Protein AF-A0A945U5Y2-F1 (afdb_monomer_lite)

Secondary structure (DSSP, 8-state):
--TT---EEEEEEESSTTSS-EEEEEEEGGGT-SS---SS-----TT--------GGGGT-TT---EEEEEEE-SS------------------------SSPPEEEEEETT--B-S--TTSEEEEEETTS-EEEEE---

Sequence (140 aa):
GYAGSDDGFRIDISTDCGNTWDSIYGASGSDLQTVPYVGSAWYPTCGSWKKDTLNLSNFGLNGETIMIRFAAINDYGNRFFMDNVKVNGTNVLLIPAVNSENTKLIKIVDVLGRVVEKNRNTLLFYIYDDGSVEEKIFVE

Foldseek 3Di:
DDPPFKKKKWKWKDLPVPPDIDTPDMDIDPVQAQDPADPDADDDDVNSDDDDDDDPVVVVCPPTDMDMDMDIGDRPGYDDDDDDDDDDDPPPPPPPPPPPPPWDFDFKAFPVRHGDDDDAPTWIWTATPVRDIDIDHHHD

pLDDT: mean 86.8, std 11.71, range [49.75, 97.25]

Structure (mmCIF, N/CA/C/O backbone):
data_AF-A0A945U5Y2-F1
#
_entry.id   AF-A0A945U5Y2-F1
#
loop_
_atom_site.group_PDB
_atom_site.id
_atom_site.type_symbol
_atom_site.label_atom_id
_atom_site.label_alt_id
_atom_site.label_comp_id
_atom_site.label_asym_id
_atom_site.label_entity_id
_atom_site.label_seq_id
_atom_site.pdbx_PDB_ins_code
_atom_site.Cartn_x
_atom_site.Cartn_y
_atom_site.Cartn_z
_atom_site.occupancy
_atom_site.B_iso_or_equiv
_atom_site.auth_seq_id
_atom_site.auth_comp_id
_atom_site.auth_asym_id
_atom_site.auth_atom_id
_atom_site.pdbx_PDB_model_num
ATOM 1 N N . GLY A 1 1 ? 15.624 -7.309 -15.317 1.00 67.88 1 GLY A N 1
ATOM 2 C CA . GLY A 1 1 ? 14.416 -8.090 -15.650 1.00 67.88 1 GLY A CA 1
ATOM 3 C C . GLY A 1 1 ? 14.479 -8.532 -17.091 1.00 67.88 1 GLY A C 1
ATOM 4 O O . GLY A 1 1 ? 15.290 -7.989 -17.841 1.00 67.88 1 GLY A O 1
ATOM 5 N N . TYR A 1 2 ? 13.667 -9.509 -17.483 1.00 77.31 2 TYR A N 1
ATOM 6 C CA . TYR A 1 2 ? 13.588 -9.933 -18.885 1.00 77.31 2 TYR A CA 1
ATOM 7 C C . TYR A 1 2 ? 12.875 -8.880 -19.747 1.00 77.31 2 TYR A C 1
ATOM 9 O O . TYR A 1 2 ? 12.119 -8.060 -19.240 1.00 77.31 2 TYR A O 1
ATOM 17 N N . ALA A 1 3 ? 13.179 -8.833 -21.044 1.00 77.00 3 ALA A N 1
ATOM 18 C CA . ALA A 1 3 ? 12.461 -7.962 -21.972 1.00 77.00 3 ALA A CA 1
ATOM 19 C C . ALA A 1 3 ? 11.095 -8.586 -22.307 1.00 77.00 3 ALA A C 1
ATOM 21 O O . ALA A 1 3 ? 11.028 -9.790 -22.544 1.00 77.00 3 ALA A O 1
ATOM 22 N N . GLY A 1 4 ? 10.035 -7.773 -22.344 1.00 81.06 4 GLY A N 1
ATOM 23 C CA . GLY A 1 4 ? 8.666 -8.239 -22.610 1.00 81.06 4 GLY A CA 1
ATOM 24 C C . GLY A 1 4 ? 7.918 -8.807 -21.397 1.00 81.06 4 GLY A C 1
ATOM 25 O O . GLY A 1 4 ? 6.872 -9.410 -21.589 1.00 81.06 4 GLY A O 1
ATOM 26 N N . SER A 1 5 ? 8.453 -8.636 -20.185 1.00 86.94 5 SER A N 1
ATOM 27 C CA . SER A 1 5 ? 7.749 -8.893 -18.922 1.00 86.94 5 SER A CA 1
ATOM 28 C C . SER A 1 5 ? 6.852 -7.720 -18.534 1.00 86.94 5 SER A C 1
ATOM 30 O O . SER A 1 5 ? 7.332 -6.580 -18.552 1.00 86.94 5 SER A O 1
ATOM 32 N N . ASP A 1 6 ? 5.651 -8.002 -18.043 1.00 91.88 6 ASP A N 1
ATOM 33 C CA . ASP A 1 6 ? 4.719 -7.001 -17.526 1.00 91.88 6 ASP A CA 1
ATOM 34 C C . ASP A 1 6 ? 4.472 -7.212 -16.027 1.00 91.88 6 ASP A C 1
ATOM 36 O O . ASP A 1 6 ? 3.391 -7.621 -15.597 1.00 91.88 6 ASP A O 1
ATOM 40 N N . ASP A 1 7 ? 5.485 -6.892 -15.205 1.00 94.19 7 ASP A N 1
ATOM 41 C CA . ASP A 1 7 ? 5.291 -6.819 -13.753 1.00 94.19 7 ASP A CA 1
ATOM 42 C C . ASP A 1 7 ? 4.105 -5.893 -13.446 1.00 94.19 7 ASP A C 1
ATOM 44 O O . ASP A 1 7 ? 3.896 -4.858 -14.091 1.00 94.19 7 ASP A O 1
ATOM 48 N N . GLY A 1 8 ? 3.327 -6.271 -12.440 1.00 95.62 8 GLY A N 1
ATOM 49 C CA . GLY A 1 8 ? 2.093 -5.595 -12.083 1.00 95.62 8 GLY A CA 1
ATOM 50 C C . GLY A 1 8 ? 2.080 -5.086 -10.654 1.00 95.62 8 GLY A C 1
ATOM 51 O O . GLY A 1 8 ? 2.886 -5.457 -9.799 1.00 95.62 8 GLY A O 1
ATOM 52 N N . PHE A 1 9 ? 1.093 -4.251 -10.383 1.00 97.12 9 PHE A N 1
ATOM 53 C CA . PHE A 1 9 ? 0.780 -3.754 -9.061 1.00 97.12 9 PHE A CA 1
ATOM 54 C C . PHE A 1 9 ? -0.728 -3.685 -8.902 1.00 97.12 9 PHE A C 1
ATOM 56 O O . PHE A 1 9 ? -1.444 -3.237 -9.799 1.00 97.12 9 PHE A O 1
ATOM 63 N N . ARG A 1 10 ? -1.208 -4.128 -7.745 1.00 97.25 10 ARG A N 1
ATOM 64 C CA . ARG A 1 10 ? -2.626 -4.167 -7.413 1.00 97.25 10 ARG A CA 1
ATOM 65 C C . ARG A 1 10 ? -2.852 -3.650 -6.004 1.00 97.25 10 ARG A C 1
ATOM 67 O O . ARG A 1 10 ? -2.055 -3.920 -5.103 1.00 97.25 10 ARG A O 1
ATOM 74 N N . ILE A 1 11 ? -3.958 -2.939 -5.822 1.00 96.81 11 ILE A N 1
ATOM 75 C CA . ILE A 1 11 ? -4.442 -2.529 -4.505 1.00 96.81 11 ILE A CA 1
ATOM 76 C C . ILE A 1 11 ? -5.758 -3.249 -4.251 1.00 96.81 11 ILE A C 1
ATOM 78 O O . ILE A 1 11 ? -6.692 -3.136 -5.047 1.00 96.81 11 ILE A O 1
ATOM 82 N N . ASP A 1 12 ? -5.815 -3.965 -3.133 1.00 96.44 12 ASP A N 1
ATOM 83 C CA . ASP A 1 12 ? -7.013 -4.643 -2.658 1.00 96.44 12 ASP A CA 1
ATOM 84 C C . ASP A 1 12 ? -7.505 -4.013 -1.351 1.00 96.44 12 ASP A C 1
ATOM 86 O O . ASP A 1 12 ? -6.704 -3.524 -0.547 1.00 96.44 12 ASP A O 1
ATOM 90 N N . ILE A 1 13 ? -8.812 -4.087 -1.116 1.00 94.56 13 ILE A N 1
ATOM 91 C CA . ILE A 1 13 ? -9.450 -3.724 0.151 1.00 94.56 13 ILE A CA 1
ATOM 92 C C . ILE A 1 13 ? -10.207 -4.907 0.739 1.00 94.56 13 ILE A C 1
ATOM 94 O O . ILE A 1 13 ? -10.665 -5.783 0.013 1.00 94.56 13 ILE A O 1
ATOM 98 N N . SER A 1 14 ? -10.351 -4.912 2.058 1.00 93.94 14 SER A N 1
ATOM 99 C CA . SER A 1 14 ? -11.208 -5.846 2.781 1.00 93.94 14 SER A CA 1
ATOM 100 C C . SER A 1 14 ? -11.990 -5.096 3.852 1.00 93.94 14 SER A C 1
ATOM 102 O O . SER A 1 14 ? -11.415 -4.283 4.578 1.00 93.94 14 SER A O 1
ATOM 104 N N . THR A 1 15 ? -13.286 -5.381 3.951 1.00 92.44 15 THR A N 1
ATOM 105 C CA . THR A 1 15 ? -14.206 -4.855 4.976 1.00 92.44 15 THR A CA 1
ATOM 106 C C . THR A 1 15 ? -14.554 -5.907 6.035 1.00 92.44 15 THR A C 1
ATOM 108 O O . THR A 1 15 ? -15.289 -5.627 6.975 1.00 92.44 15 THR A O 1
ATOM 111 N N . ASP A 1 16 ? -14.014 -7.122 5.911 1.00 92.50 16 ASP A N 1
ATOM 112 C CA . ASP A 1 16 ? -14.346 -8.284 6.740 1.00 92.50 16 ASP A CA 1
ATOM 113 C C . ASP A 1 16 ? -13.114 -8.875 7.445 1.00 92.50 16 ASP A C 1
ATOM 115 O O . ASP A 1 16 ? -13.016 -10.086 7.656 1.00 92.50 16 ASP A O 1
ATOM 119 N N . CYS A 1 17 ? -12.167 -8.009 7.819 1.00 91.12 17 CYS A N 1
ATOM 120 C CA . CYS A 1 17 ? -10.926 -8.374 8.510 1.00 91.12 17 CYS A CA 1
ATOM 121 C C . CYS A 1 17 ? -10.028 -9.345 7.717 1.00 91.12 17 CYS A C 1
ATOM 123 O O . CYS A 1 17 ? -9.268 -10.119 8.302 1.00 91.12 17 CYS A O 1
ATOM 125 N N . GLY A 1 18 ? -10.087 -9.286 6.386 1.00 94.31 18 GLY A N 1
ATOM 126 C CA . GLY A 1 18 ? -9.205 -10.014 5.479 1.00 94.31 18 GLY A CA 1
ATOM 127 C C . GLY A 1 18 ? -9.713 -11.385 5.039 1.00 94.31 18 GLY A C 1
ATOM 128 O O . GLY A 1 18 ? -8.926 -12.131 4.448 1.00 94.31 18 GLY A O 1
ATOM 129 N N . ASN A 1 19 ? -10.984 -11.718 5.294 1.00 95.06 19 ASN A N 1
ATOM 130 C CA . ASN A 1 19 ? -11.596 -12.961 4.816 1.00 95.06 19 ASN A CA 1
ATOM 131 C C . ASN A 1 19 ? -11.853 -12.904 3.304 1.00 95.06 19 ASN A C 1
ATOM 133 O O . ASN A 1 19 ? -11.540 -13.854 2.584 1.00 95.06 19 ASN A O 1
ATOM 137 N N . THR A 1 20 ? -12.358 -11.774 2.813 1.00 96.38 20 THR A N 1
ATOM 138 C CA . THR A 1 20 ? -12.522 -11.472 1.391 1.00 96.38 20 THR A CA 1
ATOM 139 C C . THR A 1 20 ? -11.770 -10.200 1.019 1.00 96.38 20 THR A C 1
ATOM 141 O O . THR A 1 20 ? -11.439 -9.370 1.867 1.00 96.38 20 THR A O 1
ATOM 144 N N . TRP A 1 21 ? -11.409 -10.096 -0.260 1.00 97.12 21 TRP A N 1
ATOM 145 C CA . TRP A 1 21 ? -10.603 -9.001 -0.785 1.00 97.12 21 TRP A CA 1
ATOM 146 C C . TRP A 1 21 ? -11.110 -8.582 -2.157 1.00 97.12 21 TRP A C 1
ATOM 148 O O . TRP A 1 21 ? -11.115 -9.401 -3.077 1.00 97.12 21 TRP A O 1
ATOM 158 N N . ASP A 1 22 ? -11.428 -7.301 -2.299 1.00 94.62 22 ASP A N 1
ATOM 159 C CA . ASP A 1 22 ? -11.834 -6.691 -3.559 1.00 94.62 22 ASP A CA 1
ATOM 160 C C . ASP A 1 22 ? -10.687 -5.871 -4.147 1.00 94.62 22 ASP A C 1
ATOM 162 O O . ASP A 1 22 ? -10.104 -5.016 -3.477 1.00 94.62 22 ASP A O 1
ATOM 166 N N . SER A 1 23 ? -10.360 -6.109 -5.416 1.00 95.56 23 SER A N 1
ATOM 167 C CA . SER A 1 23 ? -9.342 -5.338 -6.130 1.00 95.56 23 SER A CA 1
ATOM 168 C C . SER A 1 23 ? -9.920 -4.022 -6.637 1.00 95.56 23 SER A C 1
ATOM 170 O O . SER A 1 23 ? -10.836 -4.011 -7.455 1.00 95.56 23 SER A O 1
ATOM 172 N N . ILE A 1 24 ? -9.350 -2.907 -6.183 1.00 94.38 24 ILE A N 1
ATOM 173 C CA . ILE A 1 24 ? -9.835 -1.552 -6.492 1.00 94.38 24 ILE A CA 1
ATOM 174 C C . ILE A 1 24 ? -8.913 -0.767 -7.426 1.00 94.38 24 ILE A C 1
ATOM 176 O O . ILE A 1 24 ? -9.276 0.305 -7.907 1.00 94.38 24 ILE A O 1
ATOM 180 N N . TYR A 1 25 ? -7.717 -1.291 -7.681 1.00 95.31 25 TYR A N 1
ATOM 181 C CA . TYR A 1 25 ? -6.753 -0.723 -8.616 1.00 95.31 25 TYR A CA 1
ATOM 182 C C . TYR A 1 25 ? -5.849 -1.822 -9.164 1.00 95.31 25 TYR A C 1
ATOM 184 O O . TYR A 1 25 ? -5.439 -2.712 -8.415 1.00 95.31 25 TYR A O 1
ATOM 192 N N . GLY A 1 26 ? -5.483 -1.711 -10.438 1.00 95.81 26 GLY A N 1
ATOM 193 C CA . GLY A 1 26 ? -4.468 -2.538 -11.076 1.00 95.81 26 GLY A CA 1
ATOM 194 C C . GLY A 1 26 ? -3.766 -1.768 -12.191 1.00 95.81 26 GLY A C 1
ATOM 195 O O . GLY A 1 26 ? -4.421 -1.063 -12.953 1.00 95.81 26 GLY A O 1
ATOM 196 N N . ALA A 1 27 ? -2.449 -1.917 -12.278 1.00 96.12 27 ALA A N 1
ATOM 197 C CA . ALA A 1 27 ? -1.625 -1.422 -13.376 1.00 96.12 27 ALA A CA 1
ATOM 198 C C . ALA A 1 27 ? -0.482 -2.413 -13.636 1.00 96.12 27 ALA A C 1
ATOM 200 O O . ALA A 1 27 ? -0.103 -3.172 -12.739 1.00 96.12 27 ALA A O 1
ATOM 201 N N . SER A 1 28 ? 0.062 -2.426 -14.850 1.00 95.50 28 SER A N 1
ATOM 202 C CA . SER A 1 28 ? 1.145 -3.336 -15.238 1.00 95.50 28 SER A CA 1
ATOM 203 C C . SER A 1 28 ? 2.010 -2.758 -16.351 1.00 95.50 28 SER A C 1
ATOM 205 O O . SER A 1 28 ? 1.614 -1.814 -17.036 1.00 95.50 28 SER A O 1
ATOM 207 N N . GLY A 1 29 ? 3.199 -3.331 -16.533 1.00 92.81 29 GLY A N 1
ATOM 208 C CA . GLY A 1 29 ? 4.080 -3.004 -17.653 1.00 92.81 29 GLY A CA 1
ATOM 209 C C . GLY A 1 29 ? 4.389 -1.507 -17.738 1.00 92.81 29 GLY A C 1
ATOM 210 O O . GLY A 1 29 ? 4.808 -0.882 -16.757 1.00 92.81 29 GLY A O 1
ATOM 211 N N . SER A 1 30 ? 4.159 -0.912 -18.911 1.00 91.62 30 SER A N 1
ATOM 212 C CA . SER A 1 30 ? 4.468 0.500 -19.172 1.00 91.62 30 SER A CA 1
ATOM 213 C C . SER A 1 30 ? 3.721 1.487 -18.274 1.00 91.62 30 SER A C 1
ATOM 215 O O . SER A 1 30 ? 4.227 2.584 -18.046 1.00 91.62 30 SER A O 1
ATOM 217 N N . ASP A 1 31 ? 2.557 1.118 -17.732 1.00 93.56 31 ASP A N 1
ATOM 218 C CA . ASP A 1 31 ? 1.774 2.009 -16.865 1.00 93.56 31 ASP A CA 1
ATOM 219 C C . ASP A 1 31 ? 2.466 2.254 -15.514 1.00 93.56 31 ASP A C 1
ATOM 221 O O . ASP A 1 31 ?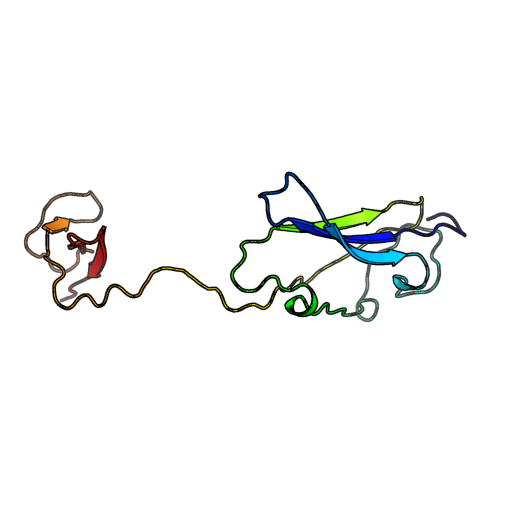 2.314 3.322 -14.912 1.00 93.56 31 ASP A O 1
ATOM 225 N N . LEU A 1 32 ? 3.283 1.293 -15.065 1.00 93.81 32 LEU A N 1
ATOM 226 C CA . LEU A 1 32 ? 4.094 1.380 -13.846 1.00 93.81 32 LEU A CA 1
ATOM 227 C C . LEU A 1 32 ? 5.531 1.848 -14.101 1.00 93.81 32 LEU A C 1
ATOM 229 O O . LEU A 1 32 ? 6.259 2.181 -13.163 1.00 93.81 32 LEU A O 1
ATOM 233 N N . GLN A 1 33 ? 5.962 1.869 -15.359 1.00 92.44 33 GLN A N 1
ATOM 234 C CA . GLN A 1 33 ? 7.339 2.148 -15.729 1.00 92.44 33 GLN A CA 1
ATOM 235 C C . GLN A 1 33 ? 7.666 3.646 -15.597 1.00 92.44 33 GLN A C 1
ATOM 237 O O . GLN A 1 33 ? 7.096 4.492 -16.282 1.00 92.44 33 GLN A O 1
ATOM 242 N N . THR A 1 34 ? 8.633 3.991 -14.741 1.00 95.06 34 THR A N 1
ATOM 243 C CA . THR A 1 34 ? 9.081 5.388 -14.552 1.00 95.06 34 THR A CA 1
ATOM 244 C C . THR A 1 34 ? 10.376 5.731 -15.286 1.00 95.06 34 THR A C 1
ATOM 246 O O . THR A 1 34 ? 10.725 6.904 -15.414 1.00 95.06 34 THR A O 1
ATOM 249 N N . VAL A 1 35 ? 11.089 4.720 -15.786 1.00 93.81 35 VAL A N 1
ATOM 250 C CA . VAL A 1 35 ? 12.333 4.849 -16.557 1.00 93.81 35 VAL A CA 1
ATOM 251 C C . VAL A 1 35 ? 12.361 3.812 -17.681 1.00 93.81 35 VAL A C 1
ATOM 253 O O . VAL A 1 35 ? 11.743 2.761 -17.526 1.00 93.81 35 VAL A O 1
ATOM 256 N N . PRO A 1 36 ? 13.089 4.036 -18.791 1.00 91.81 36 PRO A N 1
ATOM 257 C CA . PRO A 1 36 ? 13.236 3.041 -19.856 1.00 91.81 36 PRO A CA 1
ATOM 258 C C . PRO A 1 36 ? 13.737 1.678 -19.359 1.00 91.81 36 PRO A C 1
ATOM 260 O O . PRO A 1 36 ? 14.298 1.565 -18.271 1.00 91.81 36 PRO A O 1
ATOM 263 N N . TYR A 1 37 ? 13.540 0.635 -20.167 1.00 90.31 37 TYR A N 1
ATOM 264 C CA . TYR A 1 37 ? 13.901 -0.734 -19.799 1.00 90.31 37 TYR A CA 1
ATOM 265 C C . TYR A 1 37 ? 15.381 -0.857 -19.403 1.00 90.31 37 TYR A C 1
ATOM 267 O O . TYR A 1 37 ? 16.274 -0.378 -20.104 1.00 90.31 37 TYR A O 1
ATOM 275 N N . VAL A 1 38 ? 15.629 -1.562 -18.296 1.00 90.75 38 VAL A N 1
ATOM 276 C CA . VAL A 1 38 ? 16.968 -1.884 -17.796 1.00 90.75 38 VAL A CA 1
ATOM 277 C C . VAL A 1 38 ? 17.083 -3.398 -17.628 1.00 90.75 38 VAL A C 1
ATOM 279 O O . VAL A 1 38 ? 16.353 -4.007 -16.841 1.00 90.75 38 VAL A O 1
ATOM 282 N N . GLY A 1 39 ? 18.020 -4.009 -18.360 1.00 90.19 39 GLY A N 1
ATOM 283 C CA . GLY A 1 39 ? 18.237 -5.460 -18.327 1.00 90.19 39 GLY A CA 1
ATOM 284 C C . GLY A 1 39 ? 18.860 -5.965 -17.023 1.00 90.19 39 GLY A C 1
ATOM 285 O O . GLY A 1 39 ? 18.577 -7.080 -16.586 1.00 90.19 39 GLY A O 1
ATOM 286 N N . SER A 1 40 ? 19.650 -5.130 -16.348 1.00 92.38 40 SER A N 1
ATOM 287 C CA . SER A 1 40 ? 20.246 -5.431 -15.046 1.00 92.38 40 SER A CA 1
ATOM 288 C C . SER A 1 40 ? 19.323 -5.071 -13.872 1.00 92.38 40 SER A C 1
ATOM 290 O O . SER A 1 40 ? 18.259 -4.467 -14.024 1.00 92.38 40 SER A O 1
ATOM 292 N N . ALA A 1 41 ? 19.739 -5.476 -12.672 1.00 93.19 41 ALA A N 1
ATOM 293 C CA . ALA A 1 41 ? 19.129 -5.069 -11.413 1.00 93.19 41 ALA A CA 1
ATOM 294 C C . ALA A 1 41 ? 19.110 -3.535 -11.281 1.00 93.19 41 ALA A C 1
ATOM 296 O O . ALA A 1 41 ? 20.166 -2.905 -11.248 1.00 93.19 41 ALA A O 1
ATOM 297 N N . TRP A 1 42 ? 17.916 -2.952 -11.177 1.00 93.94 42 TRP A N 1
ATOM 298 C CA . TRP A 1 42 ? 17.727 -1.505 -11.069 1.00 93.94 42 TRP A CA 1
ATOM 299 C C . TRP A 1 42 ? 17.340 -1.076 -9.643 1.00 93.94 42 TRP A C 1
ATOM 301 O O . TRP A 1 42 ? 16.815 -1.879 -8.863 1.00 93.94 42 TRP A O 1
ATOM 311 N N . TYR A 1 43 ? 17.635 0.186 -9.315 1.00 96.06 43 TYR A N 1
ATOM 312 C CA . TYR A 1 43 ? 17.290 0.863 -8.063 1.00 96.06 43 TYR A CA 1
ATOM 313 C C . TYR A 1 43 ? 16.929 2.330 -8.351 1.00 96.06 43 TYR A C 1
ATOM 315 O O . TYR A 1 43 ? 17.542 2.932 -9.239 1.00 96.06 43 TYR A O 1
ATOM 323 N N . PRO A 1 44 ? 15.991 2.925 -7.597 1.00 96.06 44 PRO A N 1
ATOM 324 C CA . PRO A 1 44 ? 15.534 4.285 -7.841 1.00 96.06 44 PRO A CA 1
ATOM 325 C C . PRO A 1 44 ? 16.603 5.338 -7.529 1.00 96.06 44 PRO A C 1
ATOM 327 O O . PRO A 1 44 ? 17.325 5.260 -6.537 1.00 96.06 44 PRO A O 1
ATOM 330 N N . THR A 1 45 ? 16.650 6.374 -8.365 1.00 95.94 45 THR A N 1
ATOM 331 C CA . THR A 1 45 ? 17.427 7.605 -8.163 1.00 95.94 45 THR A CA 1
ATOM 332 C C . THR A 1 45 ? 16.500 8.805 -7.977 1.00 95.94 45 THR A C 1
ATOM 334 O O . THR A 1 45 ? 15.304 8.745 -8.292 1.00 95.94 45 THR A O 1
ATOM 337 N N . CYS A 1 46 ? 17.046 9.937 -7.526 1.00 94.12 46 CYS A N 1
ATOM 338 C CA . CYS A 1 46 ? 16.323 11.209 -7.545 1.00 94.12 46 CYS A CA 1
ATOM 339 C C . CYS A 1 46 ? 15.767 11.473 -8.958 1.00 94.12 46 CYS A C 1
ATOM 341 O O . CYS A 1 46 ? 16.497 11.357 -9.941 1.00 94.12 46 CYS A O 1
ATOM 343 N N . GLY A 1 47 ? 14.471 11.775 -9.057 1.00 94.06 47 GLY A N 1
ATOM 344 C CA . GLY A 1 47 ? 13.772 12.007 -10.328 1.00 94.06 47 GLY A CA 1
ATOM 345 C C . GLY A 1 47 ? 13.130 10.776 -10.982 1.00 94.06 47 GLY A C 1
ATOM 346 O O . GLY A 1 47 ? 12.316 10.952 -11.878 1.00 94.06 47 GLY A O 1
ATOM 347 N N . SER A 1 48 ? 13.425 9.552 -10.524 1.00 96.06 48 SER A N 1
ATOM 348 C CA . SER A 1 48 ? 12.770 8.329 -11.037 1.00 96.06 48 SER A CA 1
ATOM 349 C C . SER A 1 48 ? 11.462 7.970 -10.316 1.00 96.06 48 SER A C 1
ATOM 351 O O . SER A 1 48 ? 10.752 7.054 -10.725 1.00 96.06 48 SER A O 1
ATOM 353 N N . TRP A 1 49 ? 11.138 8.687 -9.239 1.00 96.50 49 TRP A N 1
ATOM 354 C CA . TRP A 1 49 ? 9.911 8.491 -8.473 1.00 96.50 49 TRP A CA 1
ATOM 355 C C . TRP A 1 49 ? 8.738 9.218 -9.126 1.00 96.50 49 TRP A C 1
ATOM 357 O O . TRP A 1 49 ? 8.820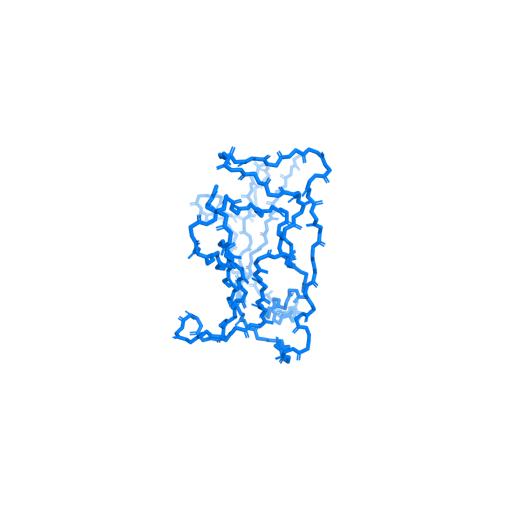 10.412 -9.416 1.00 96.50 49 TRP A O 1
ATOM 367 N N . LYS A 1 50 ? 7.617 8.512 -9.283 1.00 95.88 50 LYS A N 1
ATOM 368 C CA . LYS A 1 50 ? 6.337 9.076 -9.715 1.00 95.88 50 LYS A CA 1
ATOM 369 C C . LYS A 1 50 ? 5.333 8.954 -8.573 1.00 95.88 50 LYS A C 1
ATOM 371 O O . LYS A 1 50 ? 5.245 7.911 -7.933 1.00 95.88 50 LYS A O 1
ATOM 376 N N . LYS A 1 51 ? 4.592 10.030 -8.309 1.00 94.38 51 LYS A N 1
ATOM 377 C CA . LYS A 1 51 ? 3.509 10.035 -7.321 1.00 94.38 51 LYS A CA 1
ATOM 378 C C . LYS A 1 51 ? 2.221 9.531 -7.969 1.00 94.38 51 LYS A C 1
ATOM 380 O O . LYS A 1 51 ? 1.886 9.988 -9.059 1.00 94.38 51 LYS A O 1
ATOM 385 N N . ASP A 1 52 ? 1.493 8.678 -7.256 1.00 92.88 52 ASP A N 1
ATOM 386 C CA . ASP A 1 52 ? 0.131 8.269 -7.609 1.00 92.88 52 ASP A CA 1
ATOM 387 C C . ASP A 1 52 ? -0.845 8.568 -6.453 1.00 92.88 52 ASP A C 1
ATOM 389 O O . ASP A 1 52 ? -0.434 8.852 -5.321 1.00 92.88 52 ASP A O 1
ATOM 393 N N . THR A 1 53 ? -2.145 8.618 -6.735 1.00 92.56 53 THR A N 1
ATOM 394 C CA . THR A 1 53 ? -3.205 8.897 -5.759 1.00 92.56 53 THR A CA 1
ATOM 395 C C . THR A 1 53 ? -4.513 8.235 -6.185 1.00 92.56 53 THR A C 1
ATOM 397 O O . THR A 1 53 ? -5.008 8.474 -7.281 1.00 92.56 53 THR A O 1
ATOM 400 N N . LEU A 1 54 ? -5.121 7.476 -5.270 1.00 90.81 54 LEU A N 1
ATOM 401 C CA . LEU A 1 54 ? -6.423 6.838 -5.457 1.00 90.81 54 LEU A CA 1
ATOM 402 C C . LEU A 1 54 ? -7.445 7.434 -4.483 1.00 90.81 54 LEU A C 1
ATOM 404 O O . LEU A 1 54 ? -7.211 7.465 -3.275 1.00 90.81 54 LEU A O 1
ATOM 408 N N . ASN A 1 55 ? -8.580 7.908 -5.003 1.00 89.75 55 ASN A N 1
ATOM 409 C CA . ASN A 1 55 ? -9.673 8.402 -4.169 1.00 89.75 55 ASN A CA 1
ATOM 410 C C . ASN A 1 55 ? -10.573 7.241 -3.725 1.00 89.75 55 ASN A C 1
ATOM 412 O O . ASN A 1 55 ? -11.287 6.660 -4.542 1.00 89.75 55 ASN A O 1
ATOM 416 N N . LEU A 1 56 ? -10.561 6.938 -2.425 1.00 86.88 56 LEU A N 1
ATOM 417 C CA . LEU A 1 56 ? -11.328 5.829 -1.860 1.00 86.88 56 LEU A CA 1
ATOM 418 C C . LEU A 1 56 ? -12.827 6.131 -1.682 1.00 86.88 56 LEU A C 1
ATOM 420 O O . LEU A 1 56 ? -13.622 5.201 -1.568 1.00 86.88 56 LEU A O 1
ATOM 424 N N . SER A 1 57 ? -13.245 7.403 -1.705 1.00 83.88 57 SER A N 1
ATOM 425 C CA . SER A 1 57 ? -14.655 7.780 -1.506 1.00 83.88 57 SER A CA 1
ATOM 426 C C . SER A 1 57 ? -15.588 7.213 -2.580 1.00 83.88 57 SER A C 1
ATOM 428 O O . SER A 1 57 ? -16.777 7.031 -2.331 1.00 83.88 57 SER A O 1
ATOM 430 N N . ASN A 1 58 ? -15.047 6.887 -3.756 1.00 83.38 58 ASN A N 1
ATOM 431 C CA . ASN A 1 58 ? -15.799 6.294 -4.860 1.00 83.38 58 ASN A CA 1
ATOM 432 C C . ASN A 1 58 ? -16.260 4.853 -4.574 1.00 83.38 58 ASN A C 1
ATOM 434 O O . ASN A 1 58 ? -17.126 4.353 -5.285 1.00 83.38 58 ASN A O 1
ATOM 438 N N . PHE A 1 59 ? -15.713 4.198 -3.544 1.00 84.31 59 PHE A N 1
ATOM 439 C CA . PHE A 1 59 ? -16.050 2.818 -3.178 1.00 84.31 59 PHE A CA 1
ATOM 440 C C . PHE A 1 59 ? -17.092 2.722 -2.051 1.00 84.31 59 PHE A C 1
ATOM 442 O O . PHE A 1 59 ? -17.405 1.625 -1.607 1.00 84.31 59 PHE A O 1
ATOM 449 N N . GLY A 1 60 ? -17.641 3.847 -1.572 1.00 82.38 60 GLY A N 1
ATOM 450 C CA . GLY A 1 60 ? -18.751 3.840 -0.607 1.00 82.38 60 GLY A CA 1
ATOM 451 C C . GLY A 1 60 ? -18.394 3.392 0.817 1.00 82.38 60 GLY A C 1
ATOM 452 O O . GLY A 1 60 ? -19.289 3.085 1.593 1.00 82.38 60 GLY A O 1
ATOM 453 N N . LEU A 1 61 ? -17.112 3.399 1.189 1.00 78.81 61 LEU A N 1
ATOM 454 C CA . LEU A 1 61 ? -16.579 2.863 2.455 1.00 78.81 61 LEU A CA 1
ATOM 455 C C . LEU A 1 61 ? -16.747 3.820 3.659 1.00 78.81 61 LEU A C 1
ATOM 457 O O . LEU A 1 61 ? -15.905 3.872 4.556 1.00 78.81 61 LEU A O 1
ATOM 461 N N . ASN A 1 62 ? -17.788 4.655 3.662 1.00 77.00 62 ASN A N 1
ATOM 462 C CA . ASN A 1 62 ? -17.955 5.706 4.668 1.00 77.00 62 ASN A CA 1
ATOM 463 C C . ASN A 1 62 ? -18.364 5.111 6.022 1.00 77.00 62 ASN A C 1
ATOM 465 O O . ASN A 1 62 ? -19.467 4.595 6.158 1.00 77.00 62 ASN A O 1
ATOM 469 N N . GLY A 1 63 ? -17.499 5.248 7.031 1.00 73.50 63 GLY A N 1
ATOM 470 C CA . GLY A 1 63 ? -17.742 4.718 8.380 1.00 73.50 63 GLY A CA 1
ATOM 471 C C . GLY A 1 63 ? -17.347 3.250 8.564 1.00 73.50 63 GLY A C 1
ATOM 472 O O . GLY A 1 63 ? -17.511 2.721 9.659 1.00 73.50 63 GLY A O 1
ATOM 473 N N . GLU A 1 64 ? -16.794 2.615 7.531 1.00 78.94 64 GLU A N 1
ATOM 474 C CA . GLU A 1 64 ? -16.319 1.235 7.587 1.00 78.94 64 GLU A CA 1
ATOM 475 C C . GLU A 1 64 ? -14.875 1.157 8.093 1.00 78.94 64 GLU A C 1
ATOM 477 O O . GLU A 1 64 ? -14.043 2.029 7.822 1.00 78.94 64 GLU A O 1
ATOM 482 N N . THR A 1 65 ? -14.552 0.072 8.798 1.00 8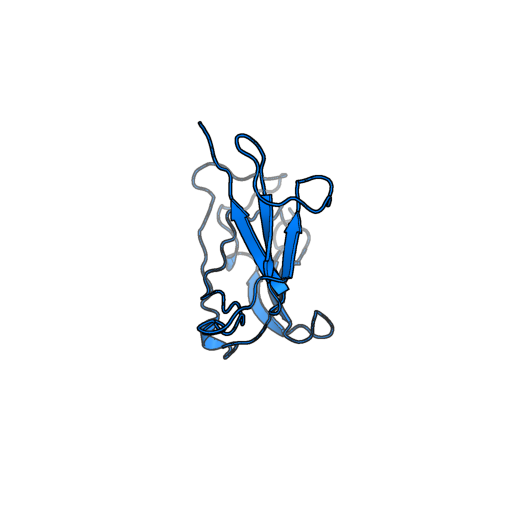4.00 65 THR A N 1
ATOM 483 C CA . THR A 1 65 ? -13.156 -0.287 9.073 1.00 84.00 65 THR A CA 1
ATOM 484 C C . THR A 1 65 ? -12.641 -1.131 7.919 1.00 84.00 65 THR A C 1
ATOM 486 O O . THR A 1 65 ? -13.208 -2.179 7.622 1.00 84.00 65 THR A O 1
ATOM 489 N N . ILE A 1 66 ? -11.560 -0.688 7.277 1.00 88.88 66 ILE A N 1
ATOM 490 C CA . ILE A 1 66 ? -11.007 -1.368 6.102 1.00 88.88 66 ILE A CA 1
ATOM 491 C C . ILE A 1 66 ? -9.553 -1.778 6.311 1.00 88.88 66 ILE A C 1
ATOM 493 O O . ILE A 1 66 ? -8.772 -1.072 6.952 1.00 88.88 66 ILE A O 1
ATOM 497 N N . MET A 1 67 ? -9.170 -2.898 5.707 1.00 92.44 67 MET A N 1
ATOM 498 C CA . MET A 1 67 ? -7.775 -3.273 5.492 1.00 92.44 67 MET A CA 1
ATOM 499 C C . MET A 1 67 ? -7.399 -2.981 4.043 1.00 92.44 67 MET A C 1
ATOM 501 O O . MET A 1 67 ? -8.180 -3.247 3.135 1.00 92.44 67 MET A O 1
ATOM 505 N N . ILE A 1 68 ? -6.193 -2.460 3.823 1.00 93.81 68 ILE A N 1
ATOM 506 C CA . ILE A 1 68 ? -5.649 -2.196 2.487 1.00 93.81 68 ILE A CA 1
ATOM 507 C C . ILE A 1 68 ? -4.454 -3.121 2.273 1.00 93.81 68 ILE A C 1
ATOM 509 O O . ILE A 1 68 ? -3.573 -3.209 3.130 1.00 93.81 68 ILE A O 1
ATOM 513 N N . ARG A 1 69 ? -4.408 -3.796 1.124 1.00 95.94 69 ARG A N 1
ATOM 514 C CA . ARG A 1 69 ? -3.290 -4.645 0.708 1.00 95.94 69 ARG A CA 1
ATOM 515 C C . ARG A 1 69 ? -2.692 -4.122 -0.586 1.00 95.94 69 ARG A C 1
ATOM 517 O O . ARG A 1 69 ? -3.392 -3.917 -1.571 1.00 95.94 69 ARG A O 1
ATOM 524 N N . PHE A 1 70 ? -1.375 -3.983 -0.580 1.00 96.69 70 PHE A N 1
ATOM 525 C CA . PHE A 1 70 ? -0.574 -3.657 -1.751 1.00 96.69 70 PHE A CA 1
ATOM 526 C C . PHE A 1 70 ? 0.107 -4.931 -2.245 1.00 96.69 70 PHE A C 1
ATOM 528 O O . PHE A 1 70 ? 0.839 -5.569 -1.487 1.00 96.69 70 PHE A O 1
ATOM 535 N N . ALA A 1 71 ? -0.144 -5.317 -3.491 1.00 96.62 71 ALA A N 1
ATOM 536 C CA . ALA A 1 71 ? 0.392 -6.536 -4.079 1.00 96.62 71 ALA A CA 1
ATOM 537 C C . ALA A 1 71 ? 1.235 -6.204 -5.311 1.00 96.62 71 ALA A C 1
ATOM 539 O O . ALA A 1 71 ? 0.716 -5.706 -6.308 1.00 96.62 71 ALA A O 1
ATOM 540 N N . ALA A 1 72 ? 2.532 -6.506 -5.246 1.00 95.56 72 ALA A N 1
ATOM 541 C CA . ALA A 1 72 ? 3.379 -6.563 -6.431 1.00 95.56 72 ALA A CA 1
ATOM 542 C C . ALA A 1 72 ? 3.169 -7.917 -7.122 1.00 95.56 72 ALA A C 1
ATOM 544 O O . ALA A 1 72 ? 3.211 -8.966 -6.478 1.00 95.56 72 ALA A O 1
ATOM 545 N N . ILE A 1 73 ? 2.928 -7.885 -8.426 1.00 95.50 73 ILE A N 1
ATOM 546 C CA . ILE A 1 73 ? 2.718 -9.057 -9.271 1.00 95.50 73 ILE A CA 1
ATOM 547 C C . ILE A 1 73 ? 3.999 -9.245 -10.068 1.00 95.50 73 ILE A C 1
ATOM 549 O O . ILE A 1 73 ? 4.417 -8.349 -10.796 1.00 95.50 73 ILE A O 1
ATOM 553 N N . ASN A 1 74 ? 4.645 -10.392 -9.892 1.00 92.88 74 ASN A N 1
ATOM 554 C CA . ASN A 1 74 ? 5.878 -10.688 -10.598 1.00 92.88 74 ASN A CA 1
ATOM 555 C C . ASN A 1 74 ? 5.578 -11.373 -11.929 1.00 92.88 74 ASN A C 1
ATOM 557 O O . ASN A 1 74 ? 4.872 -12.378 -11.954 1.00 92.88 74 ASN A O 1
ATOM 561 N N . ASP A 1 75 ? 6.184 -10.857 -12.988 1.00 94.06 75 ASP A N 1
ATOM 562 C CA . ASP A 1 75 ? 6.220 -11.459 -14.317 1.00 94.06 75 ASP A CA 1
ATOM 563 C C . ASP A 1 75 ? 7.672 -11.518 -14.829 1.00 94.06 75 ASP A C 1
ATOM 565 O O . ASP A 1 75 ? 7.974 -11.298 -15.996 1.00 94.06 75 ASP A O 1
ATOM 569 N N . TYR A 1 76 ? 8.621 -11.792 -13.926 1.00 91.50 76 TYR A N 1
ATOM 570 C CA . TYR A 1 76 ? 10.061 -11.860 -14.217 1.00 91.50 76 TYR A CA 1
ATOM 571 C C . TYR A 1 76 ? 10.709 -10.547 -14.716 1.00 91.50 76 TYR A C 1
ATOM 573 O O . TYR A 1 76 ? 11.810 -10.569 -15.292 1.00 91.50 76 TYR A O 1
ATOM 581 N N . GLY A 1 77 ? 10.084 -9.394 -14.462 1.00 90.19 77 GLY A N 1
ATOM 582 C CA . GLY A 1 77 ? 10.633 -8.088 -14.809 1.00 90.19 77 GLY A CA 1
ATOM 583 C C . GLY A 1 77 ? 11.663 -7.564 -13.803 1.00 90.19 77 GLY A C 1
ATOM 584 O O . GLY A 1 77 ? 12.553 -8.294 -13.348 1.00 90.19 77 GLY A O 1
ATOM 585 N N . ASN A 1 78 ? 11.684 -6.251 -13.574 1.00 92.00 78 ASN A N 1
ATOM 586 C CA . ASN A 1 78 ? 12.661 -5.627 -12.673 1.00 92.00 78 ASN A CA 1
ATOM 587 C C . ASN A 1 78 ? 12.089 -5.500 -11.252 1.00 92.00 78 ASN A C 1
ATOM 589 O O . ASN A 1 78 ? 11.037 -6.028 -10.917 1.00 92.00 78 ASN A O 1
ATOM 593 N N . ARG A 1 79 ? 12.823 -4.847 -10.356 1.00 92.06 79 ARG A N 1
ATOM 594 C CA . ARG A 1 79 ? 12.372 -4.666 -8.976 1.00 92.06 79 ARG A CA 1
ATOM 595 C C . ARG A 1 79 ? 11.319 -3.567 -8.887 1.00 92.06 79 ARG A C 1
ATOM 597 O O . ARG A 1 79 ? 11.517 -2.480 -9.425 1.00 92.06 79 ARG A O 1
ATOM 604 N N . PHE A 1 80 ? 10.256 -3.839 -8.138 1.00 93.38 80 PHE A N 1
ATOM 605 C CA . PHE A 1 80 ? 9.238 -2.859 -7.777 1.00 93.38 80 PHE A CA 1
ATOM 606 C C . PHE A 1 80 ? 9.626 -2.130 -6.484 1.00 93.38 80 PHE A C 1
ATOM 608 O O . PHE A 1 80 ? 10.050 -2.761 -5.514 1.00 93.38 80 PHE A O 1
ATOM 615 N N . PHE A 1 81 ? 9.462 -0.807 -6.466 1.00 95.62 81 PHE A N 1
ATOM 616 C CA . PHE A 1 81 ? 9.720 0.038 -5.301 1.00 95.62 81 PHE A CA 1
ATOM 617 C C . PHE A 1 81 ? 8.523 0.957 -5.055 1.00 95.62 81 PHE A C 1
ATOM 619 O O . PHE A 1 81 ? 7.978 1.537 -5.990 1.00 95.62 81 PHE A O 1
ATOM 626 N N . MET A 1 82 ? 8.147 1.120 -3.789 1.00 95.25 82 MET A N 1
ATOM 627 C CA . MET A 1 82 ? 7.086 2.023 -3.348 1.00 95.25 82 MET A CA 1
ATOM 628 C C . MET A 1 82 ? 7.500 2.645 -2.018 1.00 95.25 82 MET A C 1
ATOM 630 O O . MET A 1 82 ? 8.040 1.952 -1.158 1.00 95.25 82 MET A O 1
ATOM 634 N N . ASP A 1 83 ? 7.246 3.940 -1.859 1.00 96.12 83 ASP A N 1
ATOM 635 C CA . ASP A 1 83 ? 7.587 4.685 -0.651 1.00 96.12 83 ASP A CA 1
ATOM 636 C C . ASP A 1 83 ? 6.583 5.823 -0.411 1.00 96.12 83 ASP A C 1
ATOM 638 O O . ASP A 1 83 ? 5.837 6.210 -1.313 1.00 96.12 83 ASP A O 1
ATOM 642 N N . ASN A 1 84 ? 6.578 6.371 0.806 1.00 95.81 84 ASN A N 1
ATOM 643 C CA . ASN A 1 84 ? 5.746 7.496 1.235 1.00 95.81 84 ASN A CA 1
ATOM 644 C C . ASN A 1 84 ? 4.237 7.239 1.095 1.00 95.81 84 ASN A C 1
ATOM 646 O O . ASN A 1 84 ? 3.463 8.140 0.754 1.00 95.81 84 ASN A O 1
ATOM 650 N N . VAL A 1 85 ? 3.808 6.005 1.377 1.00 94.25 85 VAL A N 1
ATOM 651 C CA . VAL A 1 85 ? 2.388 5.635 1.389 1.00 94.25 85 VAL A CA 1
ATOM 652 C C . VAL A 1 85 ? 1.665 6.443 2.463 1.00 94.25 85 VAL A C 1
ATOM 654 O O . VAL A 1 85 ? 1.985 6.365 3.648 1.00 94.25 85 VAL A O 1
ATOM 657 N N . LYS A 1 86 ? 0.660 7.210 2.038 1.00 92.88 86 LYS A N 1
ATOM 658 C CA . LYS A 1 86 ? -0.184 8.013 2.921 1.00 92.88 86 LYS A CA 1
ATOM 659 C C . LYS A 1 86 ? -1.651 7.729 2.639 1.00 92.88 86 LYS A C 1
ATOM 661 O O . LYS A 1 86 ? -2.111 7.906 1.515 1.00 92.88 86 LYS A O 1
ATOM 666 N N . VAL A 1 87 ? -2.387 7.365 3.684 1.00 88.75 87 VAL A N 1
ATOM 667 C CA . VAL A 1 87 ? -3.846 7.231 3.650 1.00 88.75 87 VAL A CA 1
ATOM 668 C C . VAL A 1 87 ? -4.438 8.447 4.351 1.00 88.75 87 VAL A C 1
ATOM 670 O O . VAL A 1 87 ? -4.117 8.717 5.507 1.00 88.75 87 VAL A O 1
ATOM 673 N N . ASN A 1 88 ? -5.265 9.212 3.639 1.00 83.88 88 ASN A N 1
ATOM 674 C CA . ASN A 1 88 ? -6.005 10.330 4.215 1.00 83.88 88 ASN A CA 1
ATOM 675 C C . ASN A 1 88 ? -7.454 9.890 4.432 1.00 83.88 88 ASN A C 1
ATOM 677 O O . ASN A 1 88 ? -8.099 9.420 3.500 1.00 83.88 88 ASN A O 1
ATOM 681 N N . GLY A 1 89 ? -7.964 10.086 5.640 1.00 73.00 89 GLY A N 1
ATOM 682 C CA . GLY A 1 89 ? -9.358 9.858 5.991 1.00 73.00 89 GLY A CA 1
ATOM 683 C C . GLY A 1 89 ? -9.684 10.574 7.294 1.00 73.00 89 GLY A C 1
ATOM 684 O O . GLY A 1 89 ? -8.780 10.933 8.054 1.00 73.00 89 GLY A O 1
ATOM 685 N N . THR A 1 90 ? -10.967 10.802 7.553 1.00 66.75 90 THR A N 1
ATOM 686 C CA . THR A 1 90 ? -11.411 11.246 8.874 1.00 66.75 90 THR A CA 1
ATOM 687 C C . THR A 1 90 ? -11.328 10.045 9.801 1.00 66.75 90 THR A C 1
ATOM 689 O O . THR A 1 90 ? -12.017 9.052 9.584 1.00 66.75 90 THR A O 1
ATOM 692 N N . ASN A 1 91 ? -10.464 10.108 10.810 1.00 54.09 91 ASN A N 1
ATOM 693 C CA . ASN A 1 91 ? -10.395 9.070 11.827 1.00 54.09 91 ASN A CA 1
ATOM 694 C C . ASN A 1 91 ? -11.670 9.175 12.673 1.00 54.09 91 ASN A C 1
ATOM 696 O O . ASN A 1 91 ? -11.776 10.051 13.531 1.00 54.09 91 ASN A O 1
ATOM 700 N N . VAL A 1 92 ? -12.678 8.355 12.370 1.00 54.03 92 VAL A N 1
ATOM 701 C CA . VAL A 1 92 ? -13.883 8.271 13.194 1.00 54.03 92 VAL A CA 1
ATOM 702 C C . VAL A 1 92 ? -13.531 7.385 14.380 1.00 54.03 92 VAL A C 1
ATOM 704 O O . VAL A 1 92 ? -13.862 6.204 14.424 1.00 54.03 92 VAL A O 1
ATOM 707 N N . LEU A 1 93 ? -12.814 7.951 15.349 1.00 50.72 93 LEU A N 1
ATOM 708 C CA . LEU A 1 93 ? -12.822 7.379 16.683 1.00 50.72 93 LEU A CA 1
ATOM 709 C C . LEU A 1 93 ? -14.269 7.492 17.165 1.00 50.72 93 LEU A C 1
ATOM 711 O O . LEU A 1 93 ? -14.708 8.564 17.573 1.00 50.72 93 LEU A O 1
ATOM 715 N N . LEU A 1 94 ? -15.024 6.395 17.091 1.00 50.19 94 LEU A N 1
ATOM 716 C CA . LEU A 1 94 ? -16.309 6.241 17.772 1.00 50.19 94 LEU A CA 1
ATOM 717 C C . LEU A 1 94 ? -16.070 6.134 19.287 1.00 50.19 94 LEU A C 1
ATOM 719 O O . LEU A 1 94 ? -16.532 5.202 19.935 1.00 50.19 94 LEU A O 1
ATOM 723 N N . ILE A 1 95 ? -15.334 7.075 19.874 1.00 55.81 95 ILE A N 1
ATOM 724 C CA . ILE A 1 95 ? -15.639 7.460 21.241 1.00 55.81 95 ILE A CA 1
ATOM 725 C C . ILE A 1 95 ? -16.806 8.418 21.042 1.00 55.81 95 ILE A C 1
ATOM 727 O O . ILE A 1 95 ? -16.575 9.529 20.551 1.00 55.81 95 ILE A O 1
ATOM 731 N N . PRO A 1 96 ? -18.068 8.038 21.329 1.00 56.22 96 PRO A N 1
ATOM 732 C CA . PRO A 1 96 ? -19.028 9.086 21.612 1.00 56.22 96 PRO A CA 1
ATOM 733 C C . PRO A 1 96 ? -18.336 9.961 22.654 1.00 56.22 96 PRO A C 1
ATOM 735 O O . PRO A 1 96 ? -17.823 9.437 23.645 1.00 56.22 96 PRO A O 1
ATOM 738 N N . ALA A 1 97 ? -18.222 11.263 22.392 1.00 53.22 97 ALA A N 1
ATOM 739 C CA . ALA A 1 97 ? -17.912 12.189 23.459 1.00 53.22 97 ALA A CA 1
ATOM 740 C C . ALA A 1 97 ? -18.976 11.907 24.520 1.00 53.22 97 ALA A C 1
ATOM 742 O O . ALA A 1 97 ? -20.148 12.243 24.338 1.00 53.22 97 ALA A O 1
ATOM 743 N N . VAL A 1 98 ? -18.604 11.163 25.564 1.00 49.75 98 VAL A N 1
ATOM 744 C CA . VAL A 1 98 ? -19.416 11.082 26.760 1.00 49.75 98 VAL A CA 1
ATOM 745 C C . VAL A 1 98 ? -19.436 12.528 27.199 1.00 49.75 98 VAL A C 1
ATOM 747 O O . VAL A 1 98 ? -18.413 13.074 27.606 1.00 49.75 98 VAL A O 1
ATOM 750 N N . AS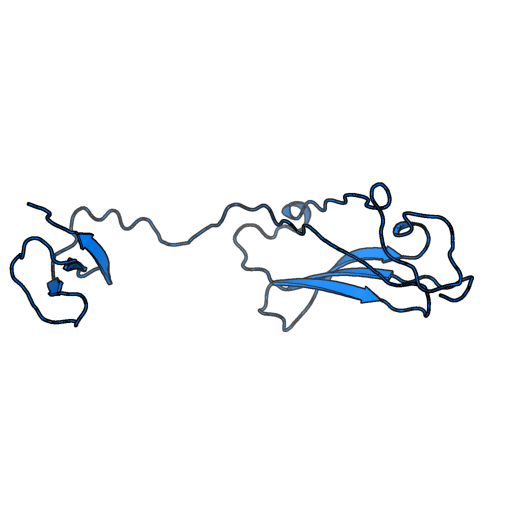N A 1 99 ? -20.574 13.184 26.980 1.00 56.09 99 ASN A N 1
ATOM 751 C CA . ASN A 1 99 ? -20.878 14.463 27.586 1.00 56.09 99 ASN A CA 1
ATOM 752 C C . ASN A 1 99 ? -20.888 14.192 29.089 1.00 56.09 99 ASN A C 1
ATOM 754 O O . ASN A 1 99 ? -21.920 13.870 29.677 1.00 56.09 99 ASN A O 1
ATOM 758 N N . SER A 1 100 ? -19.697 14.190 29.679 1.00 56.62 100 SER A N 1
ATOM 759 C CA . SER A 1 100 ? -19.507 13.939 31.086 1.00 56.62 100 SER A CA 1
ATOM 760 C C . SER A 1 100 ? -19.795 15.234 31.820 1.00 56.62 100 SER A C 1
ATOM 762 O O . SER A 1 100 ? -18.903 15.993 32.190 1.00 56.62 100 SER A O 1
ATOM 764 N N . GLU A 1 101 ? -21.079 15.493 32.023 1.00 61.66 101 GLU A N 1
ATOM 765 C CA . GLU A 1 101 ? -21.492 16.433 33.058 1.00 61.66 101 GLU A CA 1
ATOM 766 C C . GLU A 1 101 ? -21.624 15.739 34.426 1.00 61.66 101 GLU A C 1
ATOM 768 O O . GLU A 1 101 ? -21.964 16.392 35.404 1.00 61.66 101 GLU A O 1
ATOM 773 N N . ASN A 1 102 ? -21.327 14.431 34.526 1.00 65.88 102 ASN A N 1
ATOM 774 C CA . ASN A 1 102 ? -21.530 13.639 35.745 1.00 65.88 102 ASN A CA 1
ATOM 775 C C . ASN A 1 102 ? -20.511 12.500 35.981 1.00 65.88 102 ASN A C 1
ATOM 777 O O . ASN A 1 102 ? -20.834 11.558 36.703 1.00 65.88 102 ASN A O 1
ATOM 781 N N . THR A 1 103 ? -19.287 12.536 35.434 1.00 74.81 103 THR A N 1
ATOM 782 C CA . THR A 1 103 ? -18.268 11.543 35.840 1.00 74.81 103 THR A CA 1
ATOM 783 C C . THR A 1 103 ? -17.943 11.672 37.315 1.00 74.81 103 THR A C 1
ATOM 785 O O . THR A 1 103 ? -17.547 12.740 37.794 1.00 74.81 103 THR A O 1
ATOM 788 N N . LYS A 1 104 ? -18.039 10.556 38.029 1.00 87.75 104 LYS A N 1
ATOM 789 C CA . LYS A 1 104 ? -17.687 10.469 39.437 1.00 87.75 104 LYS A CA 1
ATOM 790 C C . LYS A 1 104 ? -16.257 9.966 39.572 1.00 87.75 104 LYS A C 1
ATOM 792 O O . LYS A 1 104 ? -15.895 8.913 39.054 1.00 87.75 104 LYS A O 1
ATOM 797 N N . LEU A 1 105 ? -15.440 10.700 40.325 1.00 89.69 105 LEU A N 1
ATOM 798 C CA . LEU A 1 105 ? -14.102 10.241 40.688 1.00 89.69 105 LEU A CA 1
ATOM 799 C C . LEU A 1 105 ? -14.208 8.971 41.548 1.00 89.69 105 LEU A C 1
ATOM 801 O O . LEU A 1 105 ? -14.817 9.001 42.620 1.00 89.69 105 LEU A O 1
ATOM 805 N N . ILE A 1 106 ? -13.600 7.872 41.095 1.00 91.56 106 ILE A N 1
ATOM 806 C CA . ILE A 1 106 ? -13.532 6.615 41.850 1.00 91.56 106 ILE A CA 1
ATOM 807 C C . ILE A 1 106 ? -12.294 6.597 42.741 1.00 91.56 106 ILE A C 1
ATOM 809 O O . ILE A 1 106 ? -12.393 6.311 43.933 1.00 91.56 106 ILE A O 1
ATOM 813 N N . LYS A 1 107 ? -11.115 6.844 42.164 1.00 91.31 107 LYS A N 1
ATOM 814 C CA . LYS A 1 107 ? -9.838 6.714 42.877 1.00 91.31 107 LYS A CA 1
ATOM 815 C C . LYS A 1 107 ? -8.748 7.571 42.256 1.00 91.31 107 LYS A C 1
ATOM 817 O O . LYS A 1 107 ? -8.747 7.816 41.054 1.00 91.31 107 LYS A O 1
ATOM 822 N N . ILE A 1 108 ? -7.792 7.953 43.093 1.00 92.00 108 ILE A N 1
ATOM 823 C CA . ILE A 1 108 ? -6.536 8.574 42.680 1.00 92.00 108 ILE A CA 1
ATOM 824 C C . ILE A 1 108 ? -5.425 7.586 43.021 1.00 92.00 108 ILE A C 1
ATOM 826 O O . ILE A 1 108 ? -5.346 7.121 44.161 1.00 92.00 108 ILE A O 1
ATOM 830 N N . VAL A 1 109 ? -4.596 7.243 42.038 1.00 92.44 109 VAL A N 1
ATOM 831 C CA . VAL A 1 109 ? -3.467 6.324 42.221 1.00 92.44 109 VAL A CA 1
ATOM 832 C C . VAL A 1 109 ? -2.161 6.911 41.695 1.00 92.44 109 VAL A C 1
ATOM 834 O O . VAL A 1 109 ? -2.175 7.769 40.816 1.00 92.44 109 VAL A O 1
ATOM 837 N N . ASP A 1 110 ? -1.030 6.457 42.229 1.00 91.31 110 ASP A N 1
ATOM 838 C CA . ASP A 1 110 ? 0.291 6.762 41.669 1.00 91.31 110 ASP A CA 1
ATOM 839 C C . ASP A 1 110 ? 0.687 5.797 40.532 1.00 91.31 110 ASP A C 1
ATOM 841 O O . ASP A 1 110 ? -0.041 4.859 40.204 1.00 91.31 110 ASP A O 1
ATOM 845 N N . VAL A 1 111 ? 1.873 5.998 39.946 1.00 89.94 111 VAL A N 1
ATOM 846 C CA . VAL A 1 111 ? 2.446 5.133 38.888 1.00 89.94 111 VAL A CA 1
ATOM 847 C C . VAL A 1 111 ? 2.630 3.667 39.298 1.00 89.94 111 VAL A C 1
ATOM 849 O O . VAL A 1 111 ? 2.804 2.812 38.436 1.00 89.94 111 VAL A O 1
ATOM 852 N N . LEU A 1 112 ? 2.599 3.365 40.598 1.00 90.00 112 LEU A N 1
ATOM 853 C CA . LEU A 1 112 ? 2.683 2.006 41.135 1.00 90.00 112 LEU A CA 1
ATOM 854 C C . LEU A 1 112 ? 1.295 1.436 41.481 1.00 90.00 112 LEU A C 1
ATOM 856 O O . LEU A 1 112 ? 1.205 0.341 42.032 1.00 90.00 112 LEU A O 1
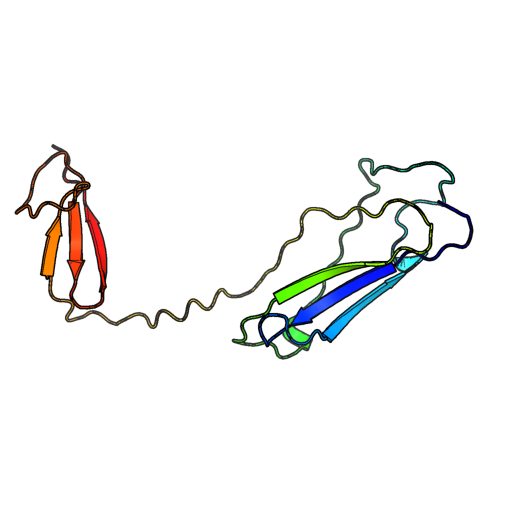ATOM 860 N N . GLY A 1 113 ? 0.212 2.161 41.181 1.00 85.94 113 GLY A N 1
ATOM 861 C CA . GLY A 1 113 ? -1.166 1.744 41.432 1.00 85.94 113 GLY A CA 1
ATOM 862 C C . GLY A 1 113 ? -1.625 1.893 42.886 1.00 85.94 113 GLY A C 1
ATOM 863 O O . GLY A 1 113 ? -2.677 1.362 43.246 1.00 85.94 113 GLY A O 1
ATOM 864 N N . ARG A 1 114 ? -0.869 2.598 43.738 1.00 90.38 114 ARG A N 1
ATOM 865 C CA . ARG A 1 114 ? -1.223 2.806 45.152 1.00 90.38 114 ARG A CA 1
ATOM 866 C C . ARG A 1 114 ? -2.202 3.966 45.289 1.00 90.38 114 ARG A C 1
ATOM 868 O O . ARG A 1 114 ? -1.991 5.004 44.671 1.00 90.38 114 ARG A O 1
ATOM 875 N N . VAL A 1 115 ? -3.235 3.811 46.120 1.00 91.31 115 VAL A N 1
ATOM 876 C CA . VAL A 1 115 ? -4.229 4.869 46.376 1.00 91.31 115 VAL A CA 1
ATOM 877 C C . VAL A 1 115 ? -3.598 6.006 47.182 1.00 91.31 115 VAL A C 1
ATOM 879 O O . VAL A 1 115 ? -2.975 5.757 48.214 1.00 91.31 115 VAL A O 1
ATOM 882 N N . VAL A 1 116 ? -3.759 7.244 46.715 1.00 86.81 116 VAL A N 1
ATOM 883 C CA . VAL A 1 116 ? -3.150 8.449 47.303 1.00 86.81 116 VAL A CA 1
ATOM 884 C C . VAL A 1 116 ? -4.152 9.605 47.341 1.00 86.81 116 VAL A C 1
ATOM 886 O O . VAL A 1 116 ? -4.963 9.737 46.435 1.00 86.81 116 VAL A O 1
ATOM 889 N N . GLU A 1 117 ? -4.112 10.461 48.367 1.00 78.62 117 GLU A N 1
ATOM 890 C CA . GLU A 1 117 ? -5.080 11.569 48.496 1.00 78.62 117 GLU A CA 1
ATOM 891 C C . GLU A 1 117 ? -4.735 12.763 47.594 1.00 78.62 117 GLU A C 1
ATOM 893 O O . GLU A 1 117 ? -5.590 13.240 46.853 1.00 78.62 117 GLU A O 1
ATOM 898 N N . LYS A 1 118 ? -3.481 13.232 47.628 1.00 74.38 118 LYS A N 1
ATOM 899 C CA . LYS A 1 118 ? -2.863 14.188 46.688 1.00 74.38 118 LYS A CA 1
ATOM 900 C C . LYS A 1 118 ? -1.416 14.407 47.128 1.00 74.38 118 LYS A C 1
ATOM 902 O O . LYS A 1 118 ? -1.194 14.837 48.254 1.00 74.38 118 LYS A O 1
ATOM 907 N N . ASN A 1 119 ? -0.440 14.162 46.257 1.00 74.62 119 ASN A N 1
ATOM 908 C CA . ASN A 1 119 ? 0.970 14.457 46.537 1.00 74.62 119 ASN A CA 1
ATOM 909 C C . ASN A 1 119 ? 1.552 15.399 45.483 1.00 74.62 119 ASN A C 1
ATOM 911 O O . ASN A 1 119 ? 1.245 15.279 44.297 1.00 74.62 119 ASN A O 1
ATOM 915 N N . ARG A 1 120 ? 2.387 16.342 45.932 1.00 76.94 120 ARG A N 1
ATOM 916 C CA . ARG A 1 120 ? 3.206 17.169 45.037 1.00 76.94 120 ARG A CA 1
ATOM 917 C C . ARG A 1 120 ? 4.393 16.351 44.529 1.00 76.94 120 ARG A C 1
ATOM 919 O O . ARG A 1 120 ? 4.818 15.409 45.190 1.00 76.94 120 ARG A O 1
ATOM 926 N N . ASN A 1 121 ? 4.910 16.720 43.365 1.00 83.81 121 ASN A N 1
ATOM 927 C CA . ASN A 1 121 ? 6.038 16.102 42.670 1.00 83.81 121 ASN A CA 1
ATOM 928 C C . ASN A 1 121 ? 5.855 14.603 42.352 1.00 83.81 121 ASN A C 1
ATOM 930 O O . ASN A 1 121 ? 6.832 13.893 42.131 1.00 83.81 121 ASN A O 1
ATOM 934 N N . THR A 1 122 ? 4.606 14.134 42.273 1.00 84.50 122 THR A N 1
ATOM 935 C CA . THR A 1 122 ? 4.247 12.762 41.886 1.00 84.50 122 THR A CA 1
ATOM 936 C C . THR A 1 122 ? 3.214 12.817 40.765 1.00 84.50 122 THR A C 1
ATOM 938 O O . THR A 1 122 ? 2.270 13.604 40.840 1.00 84.50 122 THR A O 1
ATOM 941 N N . LEU A 1 123 ? 3.378 11.982 39.736 1.00 89.44 123 LEU A N 1
ATOM 942 C CA . LEU A 1 123 ? 2.351 11.766 38.716 1.00 89.44 123 LEU A CA 1
ATOM 943 C C . LEU A 1 123 ? 1.181 10.972 39.315 1.00 89.44 123 LEU A C 1
ATOM 945 O O . LEU A 1 123 ? 1.382 9.896 39.884 1.00 89.44 123 LEU A O 1
ATOM 949 N N . LEU A 1 124 ? -0.024 11.517 39.184 1.00 93.38 124 LEU A N 1
ATOM 950 C CA . LEU A 1 124 ? -1.267 10.970 39.711 1.00 93.38 124 LEU A CA 1
ATOM 951 C C . LEU A 1 124 ? -2.225 10.634 38.567 1.00 93.38 124 LEU A C 1
ATOM 953 O O . LEU A 1 124 ? -2.419 11.449 37.666 1.00 93.38 124 LEU A O 1
ATOM 957 N N . PHE A 1 125 ? -2.872 9.476 38.659 1.00 93.75 125 PHE A N 1
ATOM 958 C CA . PHE A 1 125 ? -3.939 9.042 37.762 1.00 93.75 125 PHE A CA 1
ATOM 959 C C . PHE A 1 125 ? -5.282 9.127 38.485 1.00 93.75 125 PHE A C 1
ATOM 961 O O . PHE A 1 125 ? -5.506 8.438 39.484 1.00 93.75 125 PHE A O 1
ATOM 968 N N . TYR A 1 126 ? -6.173 9.970 37.975 1.00 92.62 126 TYR A N 1
ATOM 969 C CA . TYR A 1 126 ? -7.553 10.115 38.423 1.00 92.62 126 TYR A CA 1
ATOM 970 C C . TYR A 1 126 ? -8.415 9.184 37.580 1.00 92.62 126 TYR A C 1
ATOM 972 O O . TYR A 1 126 ? -8.497 9.352 36.369 1.00 92.62 126 TYR A O 1
ATOM 980 N N . ILE A 1 127 ? -9.014 8.179 38.212 1.00 91.31 127 ILE A N 1
ATOM 981 C CA . ILE A 1 127 ? -9.802 7.147 37.537 1.00 91.31 127 ILE A CA 1
ATOM 982 C C . ILE A 1 127 ? -11.277 7.411 37.821 1.00 91.31 127 ILE A C 1
ATOM 984 O O . ILE A 1 127 ? -11.678 7.499 38.990 1.00 91.31 127 ILE A O 1
ATOM 988 N N . TYR A 1 128 ? -12.068 7.516 36.759 1.00 90.88 128 TYR A N 1
ATOM 989 C CA . TYR A 1 128 ? -13.492 7.831 36.806 1.00 90.88 128 TYR A CA 1
ATOM 990 C C . TYR A 1 128 ? -14.355 6.589 36.558 1.00 90.88 128 TYR A C 1
ATOM 992 O O . TYR A 1 128 ? -13.870 5.537 36.136 1.00 90.88 128 TYR A O 1
ATOM 1000 N N . ASP A 1 129 ? -15.641 6.695 36.876 1.00 89.38 129 ASP A N 1
ATOM 1001 C CA . ASP A 1 129 ? -16.625 5.618 36.737 1.00 89.38 129 ASP A CA 1
ATOM 1002 C C . ASP A 1 129 ? -17.033 5.294 35.301 1.00 89.38 129 ASP A C 1
ATOM 1004 O O . ASP A 1 129 ? -17.466 4.175 35.034 1.00 89.38 129 ASP A O 1
ATOM 1008 N N . ASP A 1 130 ? -16.816 6.217 34.371 1.00 81.56 130 ASP A N 1
ATOM 1009 C CA . ASP A 1 130 ? -16.965 5.991 32.932 1.00 81.56 130 ASP A CA 1
ATOM 1010 C C . ASP A 1 130 ? -15.754 5.279 32.293 1.00 81.56 130 ASP A C 1
ATOM 1012 O O . ASP A 1 130 ? -15.746 5.022 31.090 1.00 81.56 130 ASP A O 1
ATOM 1016 N N . GLY A 1 131 ? -14.729 4.952 33.088 1.00 81.44 131 GLY A N 1
ATOM 1017 C CA . GLY A 1 131 ? -13.495 4.317 32.626 1.00 81.44 131 GLY A CA 1
ATOM 1018 C C . GLY A 1 131 ? -12.457 5.285 32.055 1.00 81.44 131 GLY A C 1
ATOM 1019 O O . GLY A 1 131 ? -11.372 4.838 31.678 1.00 81.44 131 GLY A O 1
ATOM 1020 N N . SER A 1 132 ? -12.741 6.590 32.016 1.00 88.06 132 SER A N 1
ATOM 1021 C CA . SER A 1 132 ? -11.745 7.599 31.658 1.00 88.06 132 SER A CA 1
ATOM 1022 C C . SER A 1 132 ? -10.669 7.735 32.743 1.00 88.06 132 SER A C 1
ATOM 1024 O O . SER A 1 132 ? -10.874 7.420 33.924 1.00 88.06 132 SER A O 1
ATOM 1026 N N . VAL A 1 133 ? -9.483 8.188 32.327 1.00 89.81 133 VAL A N 1
ATOM 1027 C CA . VAL A 1 133 ? -8.340 8.438 33.210 1.00 89.81 133 VAL A CA 1
ATOM 1028 C C . VAL A 1 133 ? -7.764 9.817 32.904 1.00 89.81 133 VAL A C 1
ATOM 1030 O O . VAL A 1 133 ? -7.467 10.117 31.750 1.00 89.81 133 VAL A O 1
ATOM 1033 N N . GLU A 1 134 ? -7.590 10.647 33.934 1.00 92.38 134 GLU A N 1
ATOM 1034 C CA . GLU A 1 134 ? -6.942 11.961 33.833 1.00 92.38 134 GLU A CA 1
ATOM 1035 C C . GLU A 1 134 ? -5.591 11.945 34.566 1.00 92.38 134 GLU A C 1
ATOM 1037 O O . GLU A 1 134 ? -5.494 11.538 35.727 1.00 92.38 134 GLU A O 1
ATOM 1042 N N . GLU A 1 135 ? -4.538 12.401 33.891 1.00 92.00 135 GLU A N 1
ATOM 1043 C CA . GLU A 1 135 ? -3.176 12.459 34.427 1.00 92.00 135 GLU A CA 1
ATOM 1044 C C . GLU A 1 135 ? -2.869 13.856 34.979 1.00 92.00 135 GLU A C 1
ATOM 1046 O O . GLU A 1 135 ? -3.028 14.858 34.279 1.00 92.00 135 GLU A O 1
ATOM 1051 N N . LYS A 1 136 ? -2.408 13.949 36.234 1.00 90.19 136 LYS A N 1
ATOM 1052 C CA . LYS A 1 136 ? -2.019 15.224 36.862 1.00 90.19 136 LYS A CA 1
ATOM 1053 C C . LYS A 1 136 ? -0.693 15.115 37.589 1.00 90.19 136 LYS A C 1
ATOM 1055 O O . LYS A 1 136 ? -0.457 14.17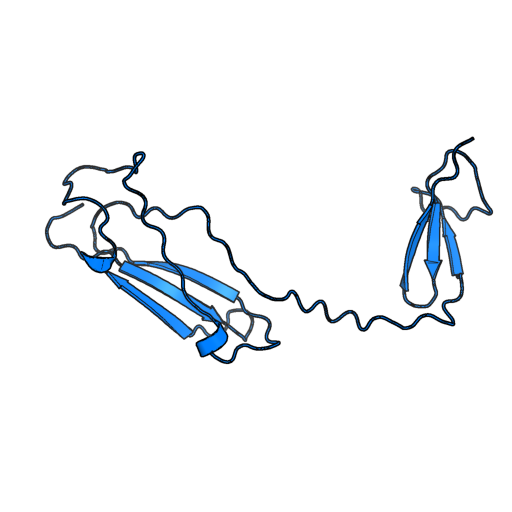3 38.339 1.00 90.19 136 LYS A O 1
ATOM 1060 N N . ILE A 1 137 ? 0.131 16.147 37.448 1.00 88.44 137 ILE A N 1
ATOM 1061 C CA . ILE A 1 137 ? 1.300 16.376 38.293 1.00 88.44 137 ILE A CA 1
ATOM 1062 C C . ILE A 1 137 ? 1.176 17.752 38.941 1.00 88.44 137 ILE A C 1
ATOM 1064 O O . ILE A 1 137 ? 0.886 18.745 38.278 1.00 88.44 137 ILE A O 1
ATOM 1068 N N . PHE A 1 138 ? 1.369 17.808 40.255 1.00 82.25 138 PHE A N 1
ATOM 1069 C CA . PHE A 1 138 ? 1.419 19.066 40.993 1.00 82.25 138 PHE A CA 1
ATOM 1070 C C . PHE A 1 138 ? 2.872 19.342 41.335 1.00 82.25 138 PHE A C 1
ATOM 1072 O O . PHE A 1 138 ? 3.415 18.672 42.204 1.00 82.25 138 PHE A O 1
ATOM 1079 N N . VAL A 1 139 ? 3.500 20.284 40.644 1.00 81.31 139 VAL A N 1
ATOM 1080 C CA . VAL A 1 139 ? 4.872 20.709 40.949 1.00 81.31 139 VAL A CA 1
ATOM 1081 C C . VAL A 1 139 ? 4.826 21.811 42.014 1.00 81.31 139 VAL A C 1
ATOM 1083 O O . VAL A 1 139 ? 3.816 22.513 42.120 1.00 81.31 139 VAL A O 1
ATOM 1086 N N . GLU A 1 140 ? 5.860 21.902 42.851 1.00 69.81 140 GLU A N 1
ATOM 1087 C CA . GLU A 1 140 ? 6.067 23.042 43.762 1.00 69.81 140 GLU A CA 1
ATOM 1088 C C . GLU A 1 140 ? 6.431 24.333 43.017 1.00 69.81 140 GLU A C 1
ATOM 1090 O O . GLU A 1 140 ? 7.206 24.255 42.036 1.00 69.81 140 GLU A O 1
#

Radius of gyration: 25.85 Å; chains: 1; bounding box: 42×36×71 Å